Protein AF-A0A9P0L6W7-F1 (afdb_monomer_lite)

Organism: Acanthoscelides obtectus (NCBI:txid200917)

Radius of gyration: 11.57 Å; chains: 1; bounding box: 30×19×30 Å

pLDDT: mean 82.47, std 11.14, range [54.16, 93.12]

InterPro domains:
  IPR001163 Sm domain, eukaryotic/archaea-type [PF01423] (1-54)
  IPR001163 Sm domain, eukaryotic/archaea-type [SM00651] (1-55)
  IPR010920 LSM domain superfamily [SSF50182] (1-54)
  IPR033871 Sm-like protein LSm5 [PTHR20971] (1-53)
  IPR033871 Sm-like protein LSm5 [cd01732] (1-52)
  IPR047575 Sm domain [PS52002] (1-55)

Foldseek 3Di:
DVQQKDKDFQFPDADPQRWTKGAQIWIWGQDPVGIDIDTDGIDTHGRVPDDDDDD

Sequence (55 aa):
MKNDKEIVGTLLGFDDFVNMLLEDVTEYETTPEGRRITKLDQILLNGNNITMVCT

Secondary structure (DSSP, 8-state):
-TTSEEEEEEEEEE-TT--EEEEEEEEEEEETTEEEEEEEEEEEE-GGG------

Structure (mmCIF, N/CA/C/O backbone):
data_AF-A0A9P0L6W7-F1
#
_entry.id   AF-A0A9P0L6W7-F1
#
loop_
_atom_site.group_PDB
_atom_site.id
_atom_site.type_symbol
_atom_site.label_atom_id
_atom_site.label_alt_id
_atom_site.label_comp_id
_atom_site.label_asym_id
_atom_site.label_entity_id
_atom_site.label_seq_id
_atom_site.pdbx_PDB_ins_code
_atom_site.Cartn_x
_atom_site.Cartn_y
_atom_site.Cartn_z
_atom_site.occupancy
_atom_site.B_iso_or_equiv
_atom_site.auth_seq_id
_atom_site.auth_comp_id
_atom_site.auth_asym_id
_atom_site.auth_atom_id
_atom_site.pdbx_PDB_model_num
ATOM 1 N N . MET A 1 1 ? 2.484 -5.380 9.730 1.00 58.97 1 MET A N 1
ATOM 2 C CA . MET A 1 1 ? 3.352 -4.214 10.039 1.00 58.97 1 MET A CA 1
ATOM 3 C C . MET A 1 1 ? 3.375 -4.011 11.554 1.00 58.97 1 MET A C 1
ATOM 5 O O . MET A 1 1 ? 2.463 -4.498 12.204 1.00 58.97 1 MET A O 1
ATOM 9 N N . LYS A 1 2 ? 4.368 -3.314 12.130 1.00 54.16 2 LYS A N 1
ATOM 10 C CA . LYS A 1 2 ? 4.572 -3.170 13.597 1.00 54.16 2 LYS A CA 1
ATOM 11 C C . LYS A 1 2 ? 3.376 -2.644 14.433 1.00 54.16 2 LYS A C 1
ATOM 13 O O . LYS A 1 2 ? 3.480 -2.683 15.649 1.00 54.16 2 LYS A O 1
ATOM 18 N N . ASN A 1 3 ? 2.281 -2.189 13.814 1.00 64.00 3 ASN A N 1
ATOM 19 C CA . ASN A 1 3 ? 1.159 -1.495 14.467 1.00 64.00 3 ASN A CA 1
ATOM 20 C C . ASN A 1 3 ? -0.231 -2.043 14.063 1.00 64.00 3 ASN A C 1
ATOM 22 O O . ASN A 1 3 ? -1.155 -1.253 13.906 1.00 64.00 3 ASN A O 1
ATOM 26 N N . ASP A 1 4 ? -0.375 -3.343 13.776 1.00 74.94 4 ASP A N 1
ATOM 27 C CA . ASP A 1 4 ? -1.663 -3.952 13.361 1.00 74.94 4 ASP A CA 1
ATOM 28 C C . ASP A 1 4 ? -2.342 -3.267 12.159 1.00 74.94 4 ASP A C 1
ATOM 30 O O . ASP A 1 4 ? -3.567 -3.267 12.002 1.00 74.94 4 ASP A O 1
ATOM 34 N N . LYS A 1 5 ? -1.500 -2.679 11.300 1.00 82.06 5 LYS A N 1
ATOM 35 C CA . LYS A 1 5 ? -1.877 -2.113 10.010 1.00 82.06 5 LYS A CA 1
ATOM 36 C C . LYS A 1 5 ? -1.609 -3.112 8.900 1.00 82.06 5 LYS A C 1
ATOM 38 O O . LYS A 1 5 ? -0.501 -3.658 8.796 1.00 82.06 5 LYS A O 1
ATOM 43 N N . GLU A 1 6 ? -2.615 -3.302 8.065 1.00 85.69 6 GLU A N 1
ATOM 44 C CA . GLU A 1 6 ? -2.551 -4.076 6.834 1.00 85.69 6 GLU A CA 1
ATOM 45 C C . GLU A 1 6 ? -2.846 -3.152 5.662 1.00 85.69 6 GLU A C 1
ATOM 47 O O . GLU A 1 6 ? -3.752 -2.324 5.720 1.00 85.69 6 GLU A O 1
ATOM 52 N N . ILE A 1 7 ? -2.073 -3.293 4.593 1.00 87.94 7 ILE A N 1
ATOM 53 C CA . ILE A 1 7 ? -2.216 -2.479 3.392 1.00 87.94 7 ILE A CA 1
ATOM 54 C C . ILE A 1 7 ? -2.398 -3.439 2.230 1.00 87.94 7 ILE A C 1
ATOM 56 O O . ILE A 1 7 ? -1.576 -4.331 2.024 1.00 87.94 7 ILE A O 1
ATOM 60 N N . VAL A 1 8 ? -3.495 -3.266 1.504 1.00 88.56 8 VAL A N 1
ATOM 61 C CA . VAL A 1 8 ? -3.841 -4.056 0.324 1.00 88.56 8 VAL A CA 1
ATOM 62 C C . VAL A 1 8 ? -3.947 -3.098 -0.848 1.00 88.56 8 VAL A C 1
ATOM 64 O O . VAL A 1 8 ? -4.701 -2.139 -0.767 1.00 88.56 8 VAL A O 1
ATOM 67 N N . GLY A 1 9 ? -3.206 -3.337 -1.921 1.00 90.75 9 GLY A N 1
ATOM 68 C CA . GLY A 1 9 ? -3.247 -2.515 -3.128 1.00 90.75 9 GLY A CA 1
ATOM 69 C C . GLY A 1 9 ? -2.533 -3.209 -4.280 1.00 90.75 9 GLY A C 1
ATOM 70 O O . GLY A 1 9 ? -1.915 -4.261 -4.090 1.00 90.75 9 GLY A O 1
ATOM 71 N N . THR A 1 10 ? -2.612 -2.619 -5.465 1.00 90.19 10 THR A N 1
ATOM 72 C CA . THR A 1 10 ? -1.938 -3.118 -6.666 1.00 90.19 10 THR A CA 1
ATOM 73 C C . THR A 1 10 ? -0.524 -2.553 -6.723 1.00 90.19 10 THR A C 1
ATOM 75 O O . THR A 1 10 ? -0.337 -1.339 -6.686 1.00 90.19 10 THR A O 1
ATOM 78 N N . LEU A 1 11 ? 0.486 -3.424 -6.805 1.00 90.06 11 LEU A N 1
ATOM 79 C CA . LEU A 1 11 ? 1.883 -3.006 -6.921 1.00 90.06 11 LEU A CA 1
ATOM 80 C C . LEU A 1 11 ? 2.174 -2.467 -8.323 1.00 90.06 11 LEU A C 1
ATOM 82 O O . LEU A 1 11 ? 2.191 -3.225 -9.289 1.00 90.06 11 LEU A O 1
ATOM 86 N N . LEU A 1 12 ? 2.462 -1.169 -8.408 1.00 90.69 12 LEU A N 1
ATOM 87 C CA . LEU A 1 12 ? 2.862 -0.505 -9.648 1.00 90.69 12 LEU A CA 1
ATOM 88 C C . LEU A 1 12 ? 4.365 -0.599 -9.909 1.00 90.69 12 LEU A C 1
ATOM 90 O O . LEU A 1 12 ? 4.798 -0.665 -11.057 1.00 90.69 12 LEU A O 1
ATOM 94 N N . GLY A 1 13 ? 5.172 -0.590 -8.850 1.00 89.38 13 GLY A N 1
ATOM 95 C CA . GLY A 1 13 ? 6.622 -0.656 -8.975 1.00 89.38 13 GLY A CA 1
ATOM 96 C C . GLY A 1 13 ? 7.335 -0.558 -7.636 1.00 89.38 13 GLY A C 1
ATOM 97 O O . GLY A 1 13 ? 6.732 -0.230 -6.614 1.00 89.38 13 GLY A O 1
ATOM 98 N N . PHE A 1 14 ? 8.630 -0.850 -7.651 1.00 89.06 14 PHE A N 1
ATOM 99 C CA . PHE A 1 14 ? 9.507 -0.712 -6.496 1.00 89.06 14 PHE A CA 1
ATOM 100 C C . PHE A 1 14 ? 10.906 -0.258 -6.925 1.00 89.06 14 PHE A C 1
ATOM 102 O O . PHE A 1 14 ? 11.269 -0.399 -8.093 1.00 89.06 14 PHE A O 1
ATOM 109 N N . ASP A 1 15 ? 11.668 0.306 -5.990 1.00 86.81 15 ASP A N 1
ATOM 110 C CA . ASP A 1 15 ? 13.058 0.730 -6.199 1.00 86.81 15 ASP A CA 1
ATOM 111 C C . ASP A 1 15 ? 14.075 -0.220 -5.53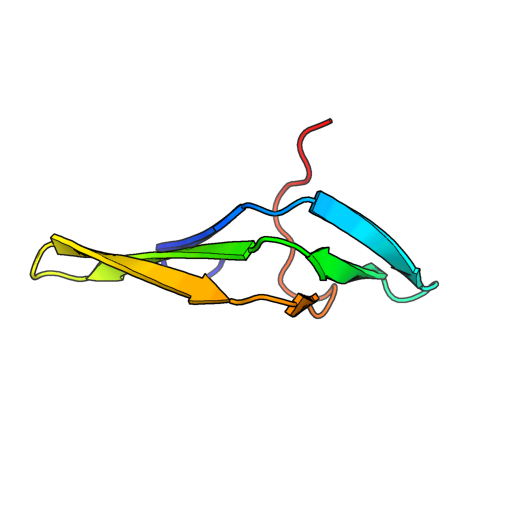4 1.00 86.81 15 ASP A C 1
ATOM 113 O O . ASP A 1 15 ? 13.711 -1.186 -4.858 1.00 86.81 15 ASP A O 1
ATOM 117 N N . ASP A 1 16 ? 15.368 0.074 -5.699 1.00 86.56 16 ASP A N 1
ATOM 118 C CA . ASP A 1 16 ? 16.475 -0.699 -5.110 1.00 86.56 16 ASP A CA 1
ATOM 119 C C . ASP A 1 16 ? 16.465 -0.708 -3.568 1.00 86.56 16 ASP A C 1
ATOM 121 O O . ASP A 1 16 ? 17.101 -1.554 -2.937 1.00 86.56 16 ASP A O 1
ATOM 125 N N . PHE A 1 17 ? 15.731 0.218 -2.947 1.00 82.31 17 PHE A N 1
ATOM 126 C CA . PHE A 1 17 ? 15.543 0.318 -1.499 1.00 82.31 17 PHE A CA 1
ATOM 127 C C . PHE A 1 17 ? 14.229 -0.325 -1.033 1.00 82.31 17 PHE A C 1
ATOM 129 O O . PHE A 1 17 ? 13.861 -0.201 0.138 1.00 82.31 17 PHE A O 1
ATOM 136 N N . VAL A 1 18 ? 13.537 -1.039 -1.928 1.00 83.19 18 VAL A N 1
ATOM 137 C CA . VAL A 1 18 ? 12.276 -1.743 -1.667 1.00 83.19 18 VAL A CA 1
ATOM 138 C C . VAL A 1 18 ? 11.160 -0.779 -1.238 1.00 83.19 18 VAL A C 1
ATOM 140 O O . VAL A 1 18 ? 10.196 -1.168 -0.580 1.00 83.19 18 VAL A O 1
ATOM 143 N N . ASN A 1 19 ? 11.249 0.496 -1.616 1.00 86.81 19 ASN A N 1
ATOM 144 C CA . ASN A 1 19 ? 10.097 1.379 -1.524 1.00 86.81 19 ASN A CA 1
ATOM 145 C C . ASN A 1 19 ? 9.097 0.960 -2.601 1.00 86.81 19 ASN A C 1
ATOM 147 O O . ASN A 1 19 ? 9.468 0.836 -3.764 1.00 86.81 19 ASN A O 1
ATOM 151 N N . MET A 1 20 ? 7.843 0.729 -2.222 1.00 89.31 20 MET A N 1
ATOM 152 C CA . MET A 1 20 ? 6.806 0.226 -3.121 1.00 89.31 20 MET A CA 1
ATOM 153 C C . MET A 1 20 ? 5.788 1.312 -3.432 1.00 8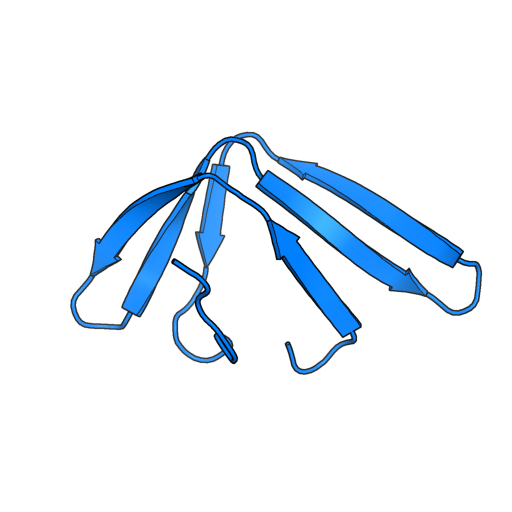9.31 20 MET A C 1
ATOM 155 O O . MET A 1 20 ? 5.248 1.942 -2.524 1.00 89.31 20 MET A O 1
ATOM 159 N N . LEU A 1 21 ? 5.489 1.491 -4.712 1.00 90.50 21 LEU A N 1
ATOM 160 C CA . LEU A 1 21 ? 4.376 2.303 -5.178 1.00 90.50 21 LEU A CA 1
ATOM 161 C C . LEU A 1 21 ? 3.153 1.401 -5.351 1.00 90.50 21 LEU A C 1
ATOM 163 O O . LEU A 1 21 ? 3.190 0.469 -6.156 1.00 90.50 21 LEU A O 1
ATOM 167 N N . LEU A 1 22 ? 2.081 1.679 -4.610 1.00 92.06 22 LEU A N 1
ATOM 168 C CA . LEU A 1 22 ? 0.811 0.961 -4.730 1.00 92.06 22 LEU A CA 1
ATOM 169 C C . LEU A 1 22 ? -0.308 1.898 -5.199 1.00 92.06 22 LEU A C 1
ATOM 171 O O . LEU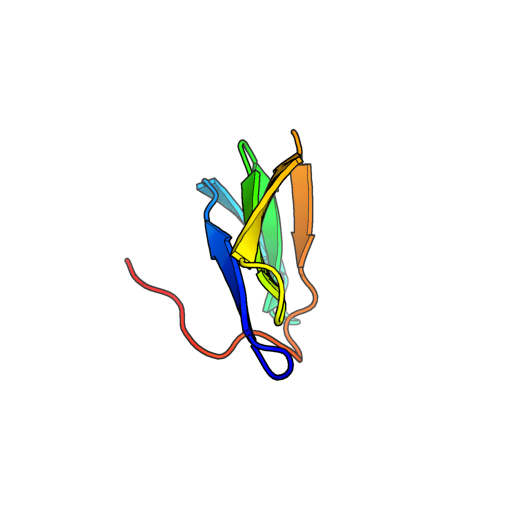 A 1 22 ? -0.361 3.048 -4.759 1.00 92.06 22 LEU A O 1
ATOM 175 N N . GLU A 1 23 ? -1.220 1.383 -6.021 1.00 93.12 23 GLU A N 1
ATOM 176 C CA . GLU A 1 23 ? -2.493 2.022 -6.395 1.00 93.12 23 GLU A CA 1
ATOM 177 C C . GLU A 1 23 ? -3.703 1.252 -5.846 1.00 93.12 23 GLU A C 1
ATOM 179 O O . GLU A 1 23 ? -3.571 0.098 -5.423 1.00 93.12 23 GLU A O 1
ATOM 184 N N . ASP A 1 24 ? -4.872 1.900 -5.840 1.00 92.38 24 ASP A N 1
ATOM 185 C CA . ASP A 1 24 ? -6.143 1.338 -5.354 1.00 92.38 24 ASP A CA 1
ATOM 186 C C . ASP A 1 24 ? -6.019 0.743 -3.943 1.00 92.38 24 ASP A C 1
ATOM 188 O O . ASP A 1 24 ? -6.423 -0.385 -3.639 1.00 92.38 24 ASP A O 1
ATOM 192 N N . VAL A 1 25 ? -5.408 1.520 -3.052 1.00 92.00 25 VAL A N 1
ATOM 193 C CA . VAL A 1 25 ? -4.971 1.049 -1.745 1.00 92.00 25 VAL A CA 1
ATOM 194 C C . VAL A 1 25 ? -6.116 1.080 -0.742 1.00 92.00 25 VAL A C 1
ATOM 196 O O . VAL A 1 25 ? -6.816 2.077 -0.565 1.00 92.00 25 VAL A O 1
ATOM 199 N N . THR A 1 26 ? -6.254 -0.014 -0.004 1.00 92.31 26 THR A N 1
ATOM 200 C CA . THR A 1 26 ? -7.083 -0.125 1.190 1.00 92.31 26 THR A CA 1
ATOM 201 C C . THR A 1 26 ? -6.195 -0.389 2.401 1.00 92.31 26 THR A C 1
ATOM 203 O O . THR A 1 26 ? -5.548 -1.433 2.505 1.00 92.31 26 THR A O 1
ATOM 206 N N . GLU A 1 27 ? -6.173 0.565 3.324 1.00 90.38 27 GLU A N 1
ATOM 207 C CA . GLU A 1 27 ? -5.532 0.446 4.628 1.00 90.38 27 GLU A CA 1
ATOM 208 C C . GLU A 1 27 ? -6.555 -0.051 5.650 1.00 90.38 27 GLU A C 1
ATOM 210 O O . GLU A 1 27 ? -7.642 0.515 5.804 1.00 90.38 27 GLU A O 1
ATOM 215 N N . TYR A 1 28 ? -6.180 -1.101 6.367 1.00 89.44 28 TYR A N 1
ATOM 216 C CA . TYR A 1 28 ? -6.907 -1.633 7.503 1.00 89.44 28 TYR A CA 1
ATOM 217 C C . TYR A 1 28 ? -6.094 -1.391 8.764 1.00 89.44 28 TYR A C 1
ATOM 219 O O . TYR A 1 28 ? -4.962 -1.851 8.877 1.00 89.44 28 TYR A O 1
ATOM 227 N N . GLU A 1 29 ? -6.690 -0.706 9.727 1.00 88.88 29 GLU A N 1
ATOM 228 C CA . GLU A 1 29 ? -6.096 -0.450 11.033 1.00 88.88 29 GLU A CA 1
ATOM 229 C C . GLU A 1 29 ? -6.970 -1.104 12.103 1.00 88.88 29 GLU A C 1
ATOM 231 O O . GLU A 1 29 ? -8.185 -0.885 12.151 1.00 88.88 29 GLU A O 1
ATOM 236 N N . THR A 1 30 ? -6.363 -1.943 12.940 1.00 84.44 30 THR A N 1
ATOM 237 C CA . THR A 1 30 ? -7.059 -2.562 14.073 1.00 84.44 30 THR A CA 1
ATOM 238 C C . THR A 1 30 ? -6.986 -1.616 15.265 1.00 84.44 30 THR A C 1
ATOM 240 O O . THR A 1 30 ? -5.919 -1.437 15.846 1.00 84.44 30 THR A O 1
ATOM 243 N N . THR A 1 31 ? -8.107 -0.993 15.631 1.00 84.31 31 THR A N 1
ATOM 244 C CA . THR A 1 31 ? -8.221 -0.179 16.849 1.00 84.31 31 THR A CA 1
ATOM 245 C C . THR A 1 31 ? -9.023 -0.936 17.915 1.00 84.31 31 THR A C 1
ATOM 247 O O . THR A 1 31 ? -9.755 -1.875 17.586 1.00 84.31 31 THR A O 1
ATOM 250 N N . PRO A 1 32 ? -8.924 -0.557 19.203 1.00 83.31 32 PRO A N 1
ATOM 251 C CA . PRO A 1 32 ? -9.751 -1.143 20.261 1.00 83.31 32 PRO A CA 1
ATOM 252 C C . PRO A 1 32 ? -11.263 -1.018 20.006 1.00 83.31 32 PRO A C 1
ATOM 254 O O . PRO A 1 32 ? -12.040 -1.834 20.494 1.00 83.31 32 PRO A O 1
ATOM 257 N N . GLU A 1 33 ? -11.686 -0.014 19.233 1.00 83.06 33 GLU A N 1
ATOM 258 C CA . GLU A 1 33 ? -13.083 0.244 18.869 1.00 83.06 33 GLU A CA 1
ATOM 259 C C . GLU A 1 33 ? -13.546 -0.523 17.618 1.00 83.06 33 GLU A C 1
ATOM 261 O O . GLU A 1 33 ? -14.741 -0.537 17.315 1.00 83.06 33 GLU A O 1
ATOM 266 N N . GLY A 1 34 ? -12.630 -1.165 16.886 1.00 83.88 34 GLY A N 1
ATOM 267 C CA . GLY A 1 34 ? -12.933 -1.963 15.701 1.00 83.88 34 GLY A CA 1
ATOM 268 C C . GLY A 1 34 ? -11.916 -1.801 14.570 1.00 83.88 34 GLY A C 1
ATOM 269 O O . GLY A 1 34 ? -10.824 -1.265 14.737 1.00 83.88 34 GLY A O 1
ATOM 270 N N . ARG A 1 35 ? -12.275 -2.291 13.378 1.00 85.44 35 ARG A N 1
ATOM 271 C CA . ARG A 1 35 ? -11.425 -2.186 12.184 1.00 85.44 35 ARG A CA 1
ATOM 272 C C . ARG A 1 35 ? -11.734 -0.892 11.439 1.00 85.44 35 ARG A C 1
ATOM 274 O O . ARG A 1 35 ? -12.825 -0.742 10.887 1.00 85.44 35 ARG A O 1
ATOM 281 N N . ARG A 1 36 ? -10.773 0.027 11.390 1.00 88.56 36 ARG A N 1
ATOM 282 C CA . ARG A 1 36 ? -10.857 1.235 10.567 1.00 88.56 36 ARG A CA 1
ATOM 283 C C . ARG A 1 36 ? -10.384 0.912 9.155 1.00 88.56 36 ARG A C 1
ATOM 285 O O . ARG A 1 36 ? -9.324 0.318 8.979 1.00 88.56 36 ARG A O 1
ATOM 292 N N . ILE A 1 37 ? -11.181 1.305 8.164 1.00 91.44 37 ILE A N 1
ATOM 293 C CA . ILE A 1 37 ? -10.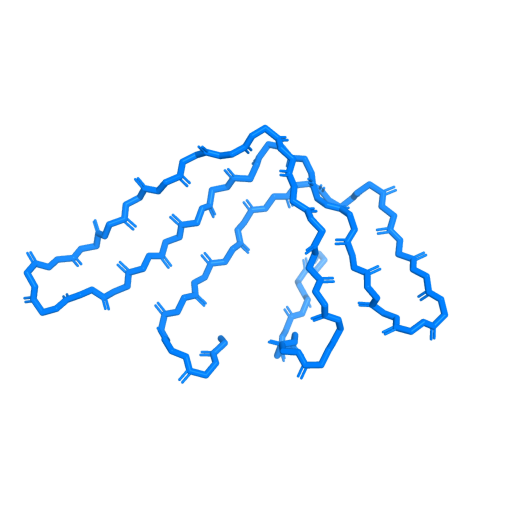869 1.123 6.744 1.00 91.44 37 ILE A CA 1
ATOM 294 C C . ILE A 1 37 ? -10.677 2.499 6.118 1.00 91.44 37 ILE A C 1
ATOM 296 O O . ILE A 1 37 ? -11.575 3.340 6.184 1.00 91.44 37 ILE A O 1
ATOM 300 N N . THR A 1 38 ? -9.529 2.704 5.482 1.00 90.88 38 THR A N 1
ATOM 301 C CA . THR A 1 38 ? -9.215 3.918 4.726 1.00 90.88 38 THR A CA 1
ATOM 302 C C . THR A 1 38 ? -8.877 3.527 3.295 1.00 90.88 38 THR A C 1
ATOM 304 O O . THR A 1 38 ? -8.092 2.609 3.073 1.00 90.88 38 THR A O 1
ATOM 307 N N . LYS A 1 39 ? -9.474 4.212 2.317 1.00 91.06 39 LYS A N 1
ATOM 308 C CA . LYS A 1 39 ? -9.137 4.043 0.900 1.00 91.06 39 LYS A CA 1
ATOM 309 C C . LYS A 1 39 ? -8.281 5.208 0.433 1.00 91.06 39 LYS A C 1
ATOM 311 O O . LYS A 1 39 ? -8.587 6.354 0.759 1.00 91.06 39 LYS A O 1
ATOM 316 N N . LEU A 1 40 ? -7.226 4.895 -0.303 1.00 90.94 40 LEU A N 1
ATOM 317 C CA . LEU A 1 40 ? -6.267 5.843 -0.846 1.00 90.94 40 LEU A CA 1
ATOM 318 C C . LEU A 1 40 ? -6.041 5.501 -2.317 1.00 90.94 40 LEU A C 1
ATOM 320 O O . LEU A 1 40 ? -5.853 4.334 -2.652 1.00 90.94 40 LEU A O 1
ATOM 324 N N . ASP A 1 41 ? -6.019 6.513 -3.178 1.00 90.50 41 ASP A N 1
ATOM 325 C CA . ASP A 1 41 ? -5.804 6.296 -4.613 1.00 90.50 41 ASP A CA 1
ATOM 326 C C . ASP A 1 41 ? -4.388 5.764 -4.885 1.00 90.50 41 ASP A C 1
ATOM 328 O O . ASP A 1 41 ? -4.196 4.864 -5.699 1.00 90.50 41 ASP A O 1
ATOM 332 N N . GLN A 1 42 ? -3.391 6.288 -4.163 1.00 90.12 42 GLN A N 1
ATOM 333 C CA . GLN A 1 42 ? -1.994 5.890 -4.298 1.00 90.12 42 GLN A CA 1
ATOM 334 C C . GLN A 1 42 ? -1.235 6.068 -2.977 1.00 90.12 42 GLN A C 1
ATOM 336 O O . GLN A 1 42 ? -1.490 7.010 -2.222 1.00 90.12 42 GLN A O 1
ATOM 341 N N . ILE A 1 43 ? -0.269 5.189 -2.703 1.00 90.75 43 ILE A N 1
ATOM 342 C CA . ILE A 1 43 ? 0.660 5.322 -1.574 1.00 90.75 43 ILE A CA 1
ATOM 343 C C . ILE A 1 43 ? 2.076 4.906 -1.977 1.00 90.75 43 ILE A C 1
ATOM 345 O O . ILE A 1 43 ? 2.273 3.982 -2.766 1.00 90.75 43 ILE A O 1
ATOM 349 N N . LEU A 1 44 ? 3.066 5.573 -1.384 1.00 88.81 44 LEU A N 1
ATOM 350 C CA . LEU A 1 44 ? 4.457 5.135 -1.400 1.00 88.81 44 LEU A CA 1
ATOM 351 C C . LEU A 1 44 ? 4.787 4.492 -0.049 1.00 88.81 44 LEU A C 1
ATOM 353 O O . LEU A 1 44 ? 4.847 5.173 0.977 1.00 88.81 44 LEU A O 1
ATOM 357 N N . LEU A 1 45 ? 4.985 3.178 -0.039 1.00 86.06 45 LEU A N 1
ATOM 358 C CA . LEU A 1 45 ? 5.391 2.426 1.142 1.00 86.06 45 LEU A CA 1
ATOM 359 C C . LEU A 1 45 ? 6.903 2.384 1.252 1.00 86.06 45 LEU A C 1
ATOM 361 O O . LEU A 1 45 ? 7.593 1.990 0.319 1.00 86.06 45 LEU A O 1
ATOM 365 N N . ASN A 1 46 ? 7.413 2.735 2.428 1.00 82.69 46 ASN A N 1
ATOM 366 C CA . ASN A 1 46 ? 8.832 2.605 2.715 1.00 82.69 46 ASN A CA 1
ATOM 367 C C . ASN A 1 46 ? 9.199 1.140 3.016 1.00 82.69 46 ASN A C 1
ATOM 369 O O . ASN A 1 46 ? 8.582 0.515 3.887 1.00 82.69 46 ASN A O 1
ATOM 373 N N . GLY A 1 47 ? 10.238 0.629 2.348 1.00 68.56 47 GLY A N 1
ATOM 374 C CA . GLY A 1 47 ? 10.676 -0.772 2.428 1.00 68.56 47 GLY A CA 1
ATOM 375 C C . GLY A 1 47 ? 11.041 -1.266 3.831 1.00 68.56 47 GLY A C 1
ATOM 376 O O . GLY A 1 47 ? 10.928 -2.455 4.119 1.00 68.56 47 GLY A O 1
ATOM 377 N N . ASN A 1 48 ? 11.387 -0.364 4.755 1.00 71.94 48 ASN A N 1
ATOM 378 C CA . ASN A 1 48 ? 11.806 -0.725 6.114 1.00 71.94 48 ASN A CA 1
ATOM 379 C C . ASN A 1 48 ? 10.701 -1.367 6.973 1.00 71.94 48 ASN A C 1
ATOM 381 O O . ASN A 1 48 ? 11.002 -1.979 7.997 1.00 71.94 48 ASN A O 1
ATOM 385 N N . ASN A 1 49 ? 9.427 -1.220 6.594 1.00 67.00 49 ASN A N 1
ATOM 386 C CA . ASN A 1 49 ? 8.283 -1.701 7.380 1.00 67.00 49 ASN A CA 1
ATOM 387 C C . ASN A 1 49 ? 7.518 -2.859 6.717 1.00 67.00 49 ASN A C 1
ATOM 389 O O . ASN A 1 49 ? 6.445 -3.235 7.200 1.00 67.00 49 ASN A O 1
ATOM 393 N N . ILE A 1 50 ? 8.046 -3.426 5.629 1.00 67.56 50 ILE A N 1
ATOM 394 C CA . ILE A 1 50 ? 7.371 -4.470 4.854 1.00 67.56 50 ILE A CA 1
ATOM 395 C C . ILE A 1 50 ? 7.711 -5.835 5.449 1.00 67.56 50 ILE A C 1
ATOM 397 O O . ILE A 1 50 ? 8.855 -6.274 5.445 1.00 67.56 50 ILE A O 1
ATOM 401 N N . THR A 1 51 ? 6.701 -6.496 6.018 1.0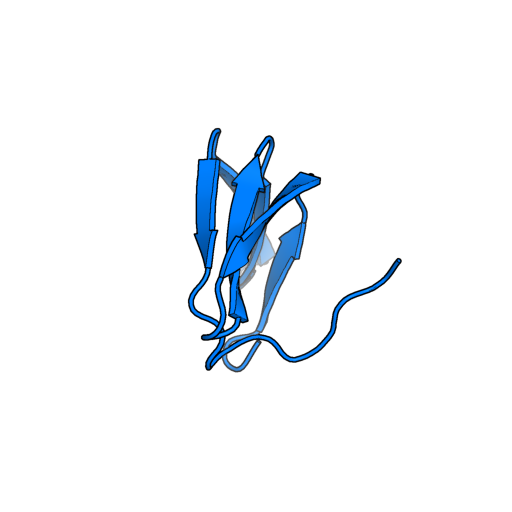0 58.81 51 THR A N 1
ATOM 402 C CA . THR A 1 51 ? 6.869 -7.791 6.704 1.00 58.81 51 THR A CA 1
ATOM 403 C C . THR A 1 51 ? 6.562 -8.983 5.794 1.00 58.81 51 THR A C 1
ATOM 405 O O . THR A 1 51 ? 7.110 -10.059 6.002 1.00 58.81 51 THR A O 1
ATOM 408 N N . MET A 1 52 ? 5.685 -8.819 4.800 1.00 61.50 52 MET A N 1
ATOM 409 C CA . MET A 1 52 ? 5.259 -9.899 3.911 1.00 61.50 52 MET A CA 1
ATOM 410 C C . MET A 1 52 ? 4.752 -9.315 2.592 1.00 61.50 52 MET A C 1
ATOM 412 O O . MET A 1 52 ? 4.016 -8.331 2.599 1.00 61.50 52 MET A O 1
ATOM 416 N N . VAL A 1 53 ? 5.135 -9.941 1.482 1.00 64.81 53 VAL A N 1
ATOM 417 C CA . VAL A 1 53 ? 4.585 -9.707 0.143 1.00 64.81 53 VAL A CA 1
ATOM 418 C C . VAL A 1 53 ? 3.952 -11.027 -0.287 1.00 64.81 53 VAL A C 1
ATOM 420 O O . VAL A 1 53 ? 4.608 -12.062 -0.194 1.00 64.81 53 VAL A O 1
ATOM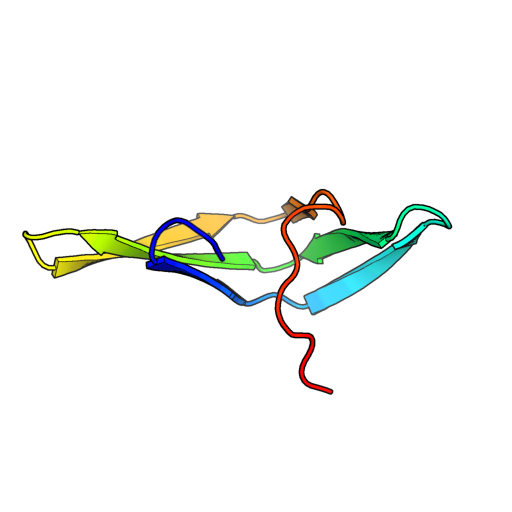 423 N N . CYS A 1 54 ? 2.686 -11.010 -0.697 1.00 62.06 54 CYS A N 1
ATOM 424 C CA . CYS A 1 54 ? 1.981 -12.195 -1.185 1.00 62.06 54 CYS A CA 1
ATOM 425 C C . CYS A 1 54 ? 1.715 -12.008 -2.683 1.00 62.06 54 CYS A C 1
ATOM 427 O O . CYS A 1 54 ? 1.098 -11.013 -3.061 1.00 62.06 54 CYS A O 1
ATOM 429 N N . THR A 1 55 ? 2.244 -12.915 -3.506 1.00 54.97 55 THR A N 1
ATOM 430 C CA . THR A 1 55 ? 2.073 -12.963 -4.970 1.00 54.97 55 THR A CA 1
ATOM 431 C C . THR A 1 55 ? 0.965 -13.917 -5.366 1.00 54.97 55 THR A C 1
ATOM 433 O O . THR A 1 55 ? 0.946 -15.020 -4.770 1.00 54.97 55 THR A O 1
#